Protein AF-A0A323U0K0-F1 (afdb_monomer)

Foldseek 3Di:
DDDDDDDQPPVRDDDQFFQQFPDDDPQKGKGAWDAWEDQPDPDTDTARIWMDNDNVQPDRHHGDQTQEGEHEDDPVCNVCLVPVVVVRLVVHPNHNDYYYHYDDDPDDD

Sequence (109 aa):
MRQWRPLRDGRGEPNPQPPRPEHRHGGCQVFITDVKLKIGDERVYYPDVMVTCDPTDNNELYVLRPCVPIEVLSPATQRTDRTEKLEKYLEIPSLRLYRTGVRSRPTSA

pLDDT: mean 83.0, std 19.03, range [31.5, 97.38]

Mean predicted aligned error: 8.78 Å

Nearest PDB structures (foldseek):
  6okh-assembly1_B  TM=8.843E-01  e=2.807E-02  Leptospira borgpetersenii serovar Hardjo-bovis str. JB197

Secondary structure (DSSP, 8-state):
-----PPPPTT----------SEEETTEEEEESS-EEEETTTEEE--SEEEE--TT---SSEES-EEEEEEEE-TTTHHHIIIIIHHHHHT-TT----EEEEPPPP---

Solvent-accessible surface area (backbone atoms only — not comparable to full-atom values): 6723 Å² total; per-residue (Å²): 135,86,80,88,74,84,73,63,48,102,81,69,48,76,67,81,69,52,69,68,56,79,42,76,58,98,72,26,36,31,35,68,46,96,40,38,37,42,54,80,94,84,44,74,45,68,44,49,30,36,29,31,59,51,86,83,63,72,55,56,71,42,45,69,49,47,27,34,46,30,41,72,46,41,95,89,45,38,64,50,54,72,42,61,50,44,60,57,50,72,69,41,89,53,51,75,48,80,49,77,44,68,78,79,73,83,75,84,126

Radius of gyration: 16.48 Å; Cα contacts (8 Å, |Δi|>4): 171; chains: 1; bounding box: 52×38×39 Å

Structure (mmCIF, N/CA/C/O backbone):
data_AF-A0A323U0K0-F1
#
_entry.id   AF-A0A323U0K0-F1
#
loop_
_atom_site.group_PDB
_atom_site.id
_atom_site.type_symbol
_atom_site.label_atom_id
_atom_site.label_alt_id
_atom_site.label_comp_id
_atom_site.label_asym_id
_atom_site.label_entity_id
_atom_site.label_seq_id
_atom_site.pdbx_PDB_ins_code
_atom_site.Cartn_x
_atom_site.Cartn_y
_atom_site.Cartn_z
_atom_site.occupancy
_atom_site.B_iso_or_equiv
_atom_site.auth_seq_id
_atom_site.auth_comp_id
_atom_site.auth_asym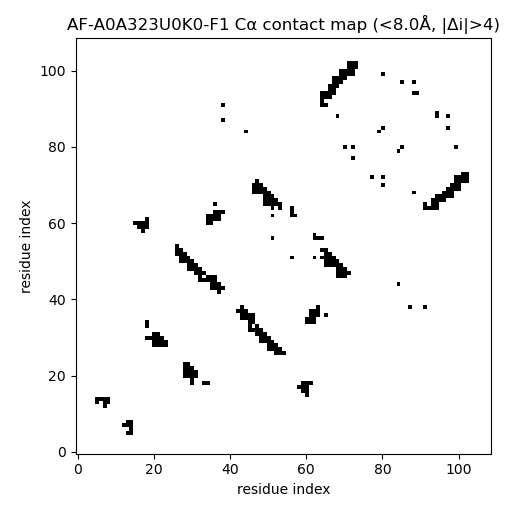_id
_atom_site.auth_atom_id
_atom_site.pdbx_PDB_model_num
ATOM 1 N N . MET A 1 1 ? 40.208 -4.843 7.983 1.00 34.59 1 MET A N 1
ATOM 2 C CA . MET A 1 1 ? 39.133 -4.689 6.975 1.00 34.59 1 MET A CA 1
ATOM 3 C C . MET A 1 1 ? 38.012 -3.908 7.638 1.00 34.59 1 MET A C 1
ATOM 5 O O . MET A 1 1 ? 37.578 -4.302 8.711 1.00 34.59 1 MET A O 1
ATOM 9 N N . ARG A 1 2 ? 37.714 -2.703 7.139 1.00 32.06 2 ARG A N 1
ATOM 10 C CA . ARG A 1 2 ? 36.980 -1.680 7.898 1.00 32.06 2 ARG A CA 1
ATOM 11 C C . ARG A 1 2 ? 35.492 -2.020 7.999 1.00 32.06 2 ARG A C 1
ATOM 13 O O . ARG A 1 2 ? 34.809 -2.192 7.000 1.00 32.06 2 ARG A O 1
ATOM 20 N N . GLN A 1 3 ? 35.051 -2.076 9.248 1.00 31.50 3 GLN A N 1
ATOM 21 C CA . GLN A 1 3 ? 33.683 -2.109 9.734 1.00 31.50 3 GLN A CA 1
ATOM 22 C C . GLN A 1 3 ? 32.874 -0.949 9.130 1.00 31.50 3 GLN A C 1
ATOM 24 O O . GLN A 1 3 ? 33.200 0.219 9.342 1.00 31.50 3 GLN A O 1
ATOM 29 N N . TRP A 1 4 ? 31.836 -1.275 8.361 1.00 33.28 4 TRP A N 1
ATOM 30 C CA . TRP A 1 4 ? 30.861 -0.312 7.854 1.00 33.28 4 TRP A CA 1
ATOM 31 C C . TRP A 1 4 ? 30.096 0.292 9.043 1.00 33.28 4 TRP A C 1
ATOM 33 O O . TRP A 1 4 ? 29.411 -0.422 9.773 1.00 33.28 4 TRP A O 1
ATOM 43 N N . ARG A 1 5 ? 30.254 1.599 9.283 1.00 31.62 5 ARG A N 1
ATOM 44 C CA . ARG A 1 5 ? 29.423 2.377 10.216 1.00 31.62 5 ARG A CA 1
ATOM 45 C C . ARG A 1 5 ? 28.588 3.343 9.371 1.00 31.62 5 ARG A C 1
ATOM 47 O O . ARG A 1 5 ? 29.193 4.193 8.718 1.00 31.62 5 ARG A O 1
ATOM 54 N N . PRO A 1 6 ? 27.251 3.234 9.344 1.00 41.28 6 PRO A N 1
ATOM 55 C CA . PRO A 1 6 ? 26.433 4.153 8.568 1.00 41.28 6 PRO A CA 1
ATOM 56 C C . PRO A 1 6 ? 26.418 5.540 9.219 1.00 41.28 6 PRO A C 1
ATOM 58 O O . PRO A 1 6 ? 26.300 5.674 10.441 1.00 41.28 6 PRO A O 1
ATOM 61 N N . LEU A 1 7 ? 26.555 6.568 8.381 1.00 42.19 7 LEU A N 1
ATOM 62 C CA . LEU A 1 7 ? 26.320 7.962 8.739 1.00 42.19 7 LEU A CA 1
ATOM 63 C C . LEU A 1 7 ? 24.826 8.123 9.058 1.00 42.19 7 LEU A C 1
ATOM 65 O O . LEU A 1 7 ? 23.977 7.705 8.273 1.00 42.19 7 LEU A O 1
ATOM 69 N N . ARG A 1 8 ? 24.518 8.676 10.235 1.00 41.50 8 ARG A N 1
ATOM 70 C CA . ARG A 1 8 ? 23.155 9.057 10.627 1.00 41.50 8 ARG A CA 1
ATOM 71 C C . ARG A 1 8 ? 22.715 10.224 9.747 1.00 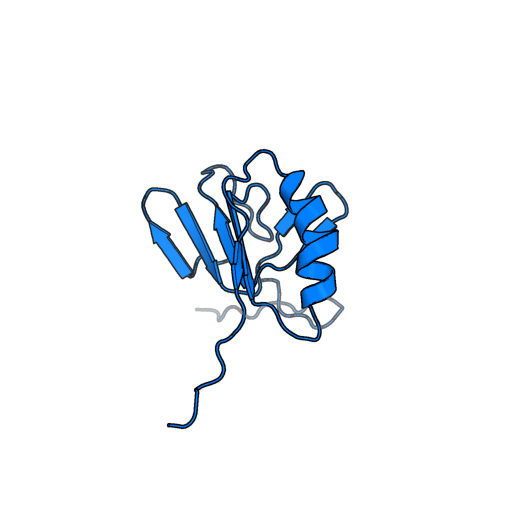41.50 8 ARG A C 1
ATOM 73 O O . ARG A 1 8 ? 23.524 11.122 9.507 1.00 41.50 8 ARG A O 1
ATOM 80 N N . ASP A 1 9 ? 21.470 10.226 9.282 1.00 47.66 9 ASP A N 1
ATOM 81 C CA . ASP A 1 9 ? 20.918 11.431 8.667 1.00 47.66 9 ASP A CA 1
ATOM 82 C C . ASP A 1 9 ? 20.824 12.564 9.713 1.00 47.66 9 ASP A C 1
ATOM 84 O O . ASP A 1 9 ? 20.965 12.343 10.921 1.00 47.66 9 ASP A O 1
ATOM 88 N N . GLY A 1 10 ? 20.593 13.801 9.265 1.00 46.09 10 GLY A N 1
ATOM 89 C CA . GLY A 1 10 ? 20.459 14.973 10.143 1.00 46.09 10 GLY A CA 1
ATOM 90 C C . GLY A 1 10 ? 19.278 14.922 11.128 1.00 46.09 10 GLY A C 1
ATOM 91 O O . GLY A 1 10 ? 19.068 15.889 11.855 1.00 46.09 10 GLY A O 1
ATOM 92 N N . ARG A 1 11 ? 18.509 13.823 11.160 1.00 56.56 11 ARG A N 1
ATOM 93 C CA . ARG A 1 11 ? 17.418 13.548 12.108 1.00 56.56 11 ARG A CA 1
ATOM 94 C C . ARG A 1 11 ? 17.715 12.368 13.037 1.00 56.56 11 ARG A C 1
ATOM 96 O O . ARG A 1 11 ? 16.908 12.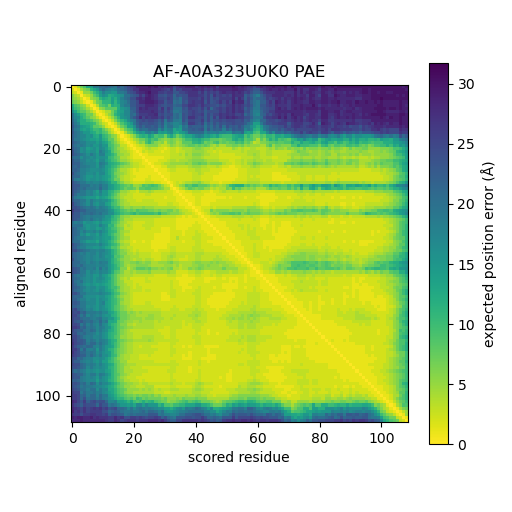069 13.911 1.00 56.56 11 ARG A O 1
ATOM 103 N N . GLY A 1 12 ? 18.882 11.734 12.906 1.00 40.38 12 GLY A N 1
ATOM 104 C CA . GLY A 1 12 ? 19.260 10.586 13.723 1.00 40.38 12 GLY A CA 1
ATOM 105 C C . GLY A 1 12 ? 18.541 9.291 13.344 1.00 40.38 12 GLY A C 1
ATOM 106 O O . GLY A 1 12 ? 18.626 8.331 14.111 1.00 40.38 12 GLY A O 1
ATOM 107 N N . GLU A 1 13 ? 17.877 9.237 12.188 1.00 45.75 13 GLU A N 1
ATOM 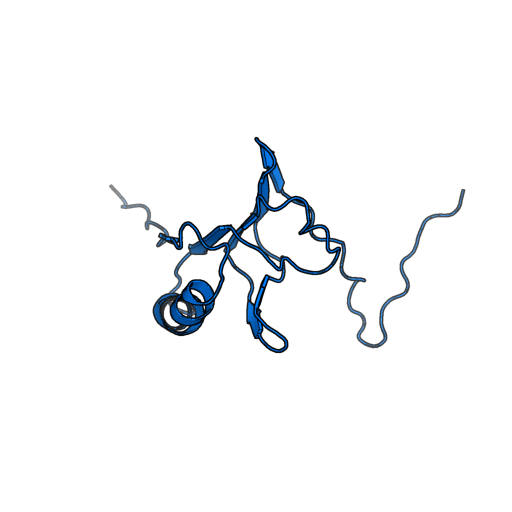108 C CA . GLU A 1 13 ? 17.213 8.024 11.723 1.00 45.75 13 GLU A CA 1
ATOM 109 C C . GLU A 1 13 ? 18.253 7.056 11.135 1.00 45.75 13 GLU A C 1
ATOM 111 O O . GLU A 1 13 ? 19.190 7.476 10.438 1.00 45.75 13 GLU A O 1
ATOM 116 N N . PRO A 1 14 ? 18.158 5.745 11.430 1.00 46.56 14 PRO A N 1
ATOM 117 C CA . PRO A 1 14 ? 18.964 4.763 10.728 1.00 46.56 14 PRO A CA 1
ATOM 118 C C . PRO A 1 14 ? 18.640 4.860 9.234 1.00 46.56 14 PRO A C 1
ATOM 120 O O . PRO A 1 14 ? 17.474 4.824 8.852 1.00 46.56 14 PRO A O 1
ATOM 123 N N . ASN A 1 15 ? 19.683 4.996 8.406 1.00 46.62 15 ASN A N 1
ATOM 124 C CA . ASN A 1 15 ? 19.592 4.953 6.945 1.00 46.62 15 ASN A CA 1
ATOM 125 C C . ASN A 1 15 ? 18.563 3.886 6.521 1.00 46.62 15 ASN A C 1
ATOM 127 O O . ASN A 1 15 ? 18.727 2.743 6.969 1.00 46.62 15 ASN A O 1
ATOM 131 N N . PRO A 1 16 ? 17.515 4.220 5.736 1.00 57.56 16 PRO A N 1
ATOM 132 C CA . PRO A 1 16 ? 16.465 3.264 5.419 1.00 57.56 16 PRO A CA 1
ATOM 133 C C . PRO A 1 16 ? 17.111 2.065 4.736 1.00 57.56 16 PRO A C 1
ATOM 135 O O . PRO A 1 16 ? 17.708 2.181 3.667 1.00 57.56 16 PRO A O 1
ATOM 138 N N . GLN A 1 17 ? 17.076 0.918 5.410 1.00 57.66 17 GLN A N 1
ATOM 139 C CA . GLN A 1 17 ? 17.506 -0.319 4.786 1.00 57.66 17 GLN A CA 1
ATOM 140 C C . GLN A 1 17 ? 16.556 -0.609 3.626 1.00 57.66 17 GLN A C 1
ATOM 142 O O . GLN A 1 17 ? 15.358 -0.340 3.756 1.00 57.66 17 GLN A O 1
ATOM 147 N N . PRO A 1 18 ? 17.058 -1.168 2.515 1.00 64.69 18 PRO A N 1
ATOM 148 C CA . PRO A 1 18 ? 16.187 -1.510 1.416 1.00 64.69 18 PRO A CA 1
ATOM 149 C C . PRO A 1 18 ? 15.117 -2.510 1.852 1.00 64.69 18 PRO A C 1
ATOM 151 O O . PRO A 1 18 ? 15.417 -3.374 2.687 1.00 64.69 18 PRO A O 1
ATOM 154 N N . PRO A 1 19 ? 13.886 -2.420 1.310 1.00 69.19 19 PRO A N 1
ATOM 155 C CA . PRO A 1 19 ? 12.821 -3.342 1.640 1.00 69.19 19 PRO A CA 1
ATOM 156 C C . PRO A 1 19 ? 13.287 -4.744 1.262 1.00 69.19 19 PRO A C 1
ATOM 158 O O . PRO A 1 19 ? 13.520 -5.069 0.094 1.00 69.19 19 PRO A O 1
ATOM 161 N N . ARG A 1 20 ? 13.475 -5.586 2.277 1.00 78.62 20 ARG A N 1
ATOM 162 C CA . ARG A 1 20 ? 13.835 -6.986 2.084 1.00 78.62 20 ARG A CA 1
ATOM 163 C C . ARG A 1 20 ? 12.556 -7.803 2.109 1.00 78.62 20 ARG A C 1
ATOM 165 O O . ARG A 1 20 ? 11.837 -7.738 3.101 1.00 78.62 20 ARG A O 1
ATOM 172 N N . PRO A 1 21 ? 12.249 -8.555 1.043 1.00 86.25 21 PRO A N 1
ATOM 173 C CA . PRO A 1 21 ? 11.115 -9.450 1.099 1.00 86.25 21 PRO A CA 1
ATOM 174 C C . PRO A 1 21 ? 11.428 -10.596 2.053 1.00 86.25 21 PRO A C 1
ATOM 176 O O . PRO A 1 21 ? 12.503 -11.193 1.979 1.00 86.25 21 PRO A O 1
ATOM 179 N N . GLU A 1 22 ? 10.457 -10.912 2.897 1.00 88.12 22 GLU A N 1
ATOM 180 C CA . GLU A 1 22 ? 10.497 -12.053 3.805 1.00 88.12 22 GLU A CA 1
ATOM 181 C C . GLU A 1 22 ? 10.460 -13.368 3.018 1.00 88.12 22 GLU A C 1
ATOM 183 O O . GLU A 1 22 ? 11.116 -14.348 3.363 1.00 88.12 22 GLU A O 1
ATOM 188 N N . HIS A 1 23 ? 9.714 -13.387 1.908 1.00 92.00 23 HIS A N 1
ATOM 189 C CA . HIS A 1 23 ? 9.587 -14.568 1.065 1.00 92.00 23 HIS A CA 1
ATOM 190 C C . HI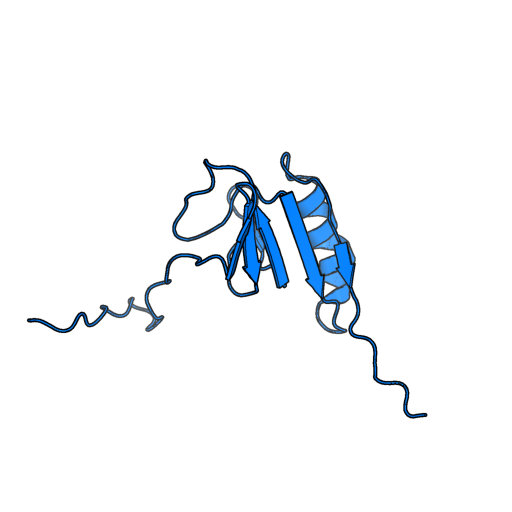S A 1 23 ? 9.599 -14.225 -0.424 1.00 92.00 23 HIS A C 1
ATOM 192 O O . HIS A 1 23 ? 9.132 -13.166 -0.849 1.00 92.00 23 HIS A O 1
ATOM 198 N N . ARG A 1 24 ? 10.123 -15.150 -1.234 1.00 92.19 24 ARG A N 1
ATOM 199 C CA . ARG A 1 24 ? 10.122 -15.070 -2.697 1.00 92.19 24 ARG A CA 1
ATOM 200 C C . ARG A 1 24 ? 9.602 -16.378 -3.272 1.00 92.19 24 ARG A C 1
ATOM 202 O O . ARG A 1 24 ? 10.146 -17.433 -2.964 1.00 92.19 24 ARG A O 1
ATOM 209 N N . HIS A 1 25 ? 8.589 -16.309 -4.129 1.00 93.19 25 HIS A N 1
ATOM 210 C CA . HIS A 1 25 ? 8.030 -17.491 -4.782 1.00 93.19 25 HIS A CA 1
ATOM 211 C C . HIS A 1 25 ? 7.385 -17.129 -6.120 1.00 93.19 25 HIS A C 1
ATOM 213 O O . HIS A 1 25 ? 6.632 -16.162 -6.201 1.00 93.19 25 HIS A O 1
ATOM 219 N N . GLY A 1 26 ? 7.671 -17.903 -7.173 1.00 91.81 26 GLY A N 1
ATOM 220 C CA . GLY A 1 26 ? 7.024 -17.748 -8.484 1.00 91.81 26 GLY A CA 1
ATOM 221 C C . GLY A 1 26 ? 7.167 -16.356 -9.116 1.00 91.81 26 GLY A C 1
ATOM 222 O O . GLY A 1 26 ? 6.234 -15.887 -9.756 1.00 91.81 26 GLY A O 1
ATOM 223 N N . GLY A 1 27 ? 8.293 -15.668 -8.896 1.00 91.75 27 GLY A N 1
ATOM 224 C CA . GLY A 1 27 ? 8.501 -14.287 -9.360 1.00 91.75 27 GLY A CA 1
ATOM 225 C C . GLY A 1 27 ? 7.852 -13.209 -8.483 1.00 91.75 27 GLY A C 1
ATOM 226 O O . GLY A 1 27 ? 7.989 -12.028 -8.779 1.00 91.75 27 GLY A O 1
ATOM 227 N N . CYS A 1 28 ? 7.190 -13.592 -7.391 1.00 94.38 28 CYS A N 1
ATOM 228 C CA . CYS A 1 28 ? 6.608 -12.672 -6.423 1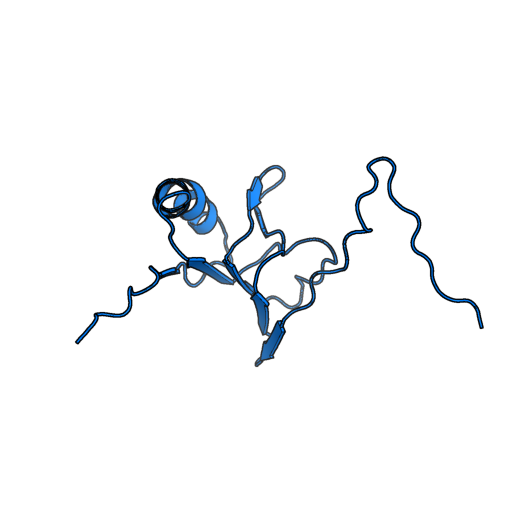.00 94.38 28 CYS A CA 1
ATOM 229 C C . CYS A 1 28 ? 7.500 -12.489 -5.193 1.00 94.38 28 CYS A C 1
ATOM 231 O O . CYS A 1 28 ? 8.213 -13.402 -4.769 1.00 94.38 28 CYS A O 1
ATOM 233 N N . GLN A 1 29 ? 7.409 -11.304 -4.601 1.00 93.69 29 GLN A N 1
ATOM 234 C CA . GLN A 1 29 ? 8.055 -10.874 -3.370 1.00 93.69 29 GLN A CA 1
ATOM 235 C C . GLN A 1 29 ? 6.985 -10.571 -2.327 1.00 93.69 29 GLN A C 1
ATOM 237 O O . GLN A 1 29 ? 6.050 -9.821 -2.605 1.00 93.69 29 GLN A O 1
ATOM 242 N N . VAL A 1 30 ? 7.139 -11.148 -1.138 1.00 94.12 30 VAL A N 1
ATOM 243 C CA . VAL A 1 30 ? 6.269 -10.913 0.016 1.00 94.12 30 VAL A CA 1
ATOM 244 C C . VAL A 1 30 ? 7.014 -10.054 1.021 1.00 94.12 30 VAL A C 1
ATOM 246 O O . VAL A 1 30 ? 8.115 -10.405 1.441 1.00 94.12 30 VAL A O 1
ATOM 249 N N . PHE A 1 31 ? 6.396 -8.956 1.426 1.00 92.31 31 PHE A N 1
ATOM 250 C CA . PHE A 1 31 ? 6.868 -8.065 2.474 1.00 92.31 31 PHE A CA 1
ATOM 251 C C . PHE A 1 31 ? 5.912 -8.142 3.663 1.00 92.31 31 PHE A C 1
ATOM 253 O O . PHE A 1 31 ? 4.693 -8.140 3.472 1.00 92.31 31 PHE A O 1
ATOM 260 N N . ILE A 1 32 ? 6.465 -8.220 4.872 1.00 89.19 32 ILE A N 1
ATOM 261 C CA . ILE A 1 32 ? 5.714 -8.223 6.130 1.00 89.19 32 ILE A CA 1
ATOM 262 C C . ILE A 1 32 ? 6.174 -7.010 6.928 1.00 89.19 32 ILE A C 1
ATOM 264 O O . ILE A 1 32 ? 7.338 -6.953 7.318 1.00 89.19 32 ILE A O 1
ATOM 268 N N . THR A 1 33 ? 5.257 -6.075 7.184 1.00 77.12 33 THR A N 1
ATOM 269 C CA . THR A 1 33 ? 5.484 -4.809 7.907 1.00 77.12 33 THR A CA 1
ATOM 270 C C . THR A 1 33 ? 6.602 -3.916 7.326 1.00 77.12 33 THR A C 1
ATOM 272 O O . THR A 1 33 ? 7.373 -4.321 6.461 1.00 77.12 33 THR A O 1
ATOM 275 N N . ASP A 1 34 ? 6.648 -2.648 7.743 1.00 76.50 34 ASP A N 1
ATOM 276 C CA . ASP A 1 34 ? 7.751 -1.691 7.512 1.00 76.50 34 ASP A CA 1
ATOM 277 C C . ASP A 1 34 ? 8.197 -1.416 6.058 1.00 76.50 34 ASP A C 1
ATOM 279 O O . ASP A 1 34 ? 9.257 -0.826 5.829 1.00 76.50 34 ASP A O 1
ATOM 283 N N . VAL A 1 35 ? 7.373 -1.741 5.055 1.00 87.31 35 VAL A N 1
ATOM 284 C CA . VAL A 1 35 ? 7.624 -1.374 3.651 1.00 87.31 35 VAL A CA 1
ATOM 285 C C . VAL A 1 35 ? 6.632 -0.323 3.172 1.00 87.31 35 VAL A C 1
ATOM 287 O O . VAL A 1 35 ? 5.417 -0.486 3.268 1.00 87.31 35 VAL A O 1
ATOM 290 N N . LYS A 1 36 ? 7.171 0.762 2.608 1.00 91.81 36 LYS A N 1
ATOM 291 C CA . LYS A 1 36 ? 6.391 1.852 2.019 1.00 91.81 36 LYS A CA 1
ATOM 292 C C . LYS A 1 36 ? 5.734 1.388 0.725 1.00 91.81 36 LYS A C 1
ATOM 294 O O . LYS A 1 36 ? 6.427 1.023 -0.218 1.00 91.81 36 LYS A O 1
ATOM 299 N N . LEU A 1 37 ? 4.416 1.486 0.648 1.00 93.38 37 LEU A N 1
ATOM 300 C CA . LEU A 1 37 ? 3.665 1.470 -0.600 1.00 93.38 37 LEU A CA 1
ATOM 301 C C . LEU A 1 37 ? 3.440 2.912 -1.047 1.00 93.38 37 LEU A C 1
ATOM 303 O O . LEU A 1 37 ? 2.770 3.667 -0.342 1.00 93.38 37 LEU A O 1
ATOM 307 N N . LYS A 1 38 ? 3.972 3.295 -2.209 1.00 94.38 38 LYS A N 1
ATOM 308 C CA . LYS A 1 38 ? 3.748 4.621 -2.792 1.00 94.38 38 LYS A CA 1
ATOM 309 C C . LYS A 1 38 ? 2.682 4.549 -3.890 1.00 94.38 38 LYS A C 1
ATOM 311 O O . LYS A 1 38 ? 2.804 3.755 -4.816 1.00 94.38 38 LYS A O 1
ATOM 316 N N . ILE A 1 39 ? 1.653 5.393 -3.789 1.00 93.12 39 ILE A N 1
ATOM 317 C CA . ILE A 1 39 ? 0.548 5.488 -4.757 1.00 93.12 39 ILE A CA 1
ATOM 318 C C . ILE A 1 39 ? 0.473 6.925 -5.276 1.00 93.12 39 ILE A C 1
ATOM 320 O O . ILE A 1 39 ? 0.165 7.857 -4.530 1.00 93.12 39 ILE A O 1
ATOM 324 N N . GLY A 1 40 ? 0.761 7.114 -6.564 1.00 89.25 40 GLY A N 1
ATOM 325 C CA . GLY A 1 40 ? 0.967 8.452 -7.122 1.00 89.25 40 GLY A CA 1
ATOM 326 C C . GLY A 1 40 ? 2.145 9.170 -6.452 1.00 89.25 40 GLY A C 1
ATOM 327 O O . GLY A 1 40 ? 3.048 8.526 -5.917 1.00 89.25 40 GLY A O 1
ATOM 328 N N . ASP A 1 41 ? 2.144 10.503 -6.466 1.00 86.56 41 ASP A N 1
ATOM 329 C CA . ASP A 1 41 ? 3.303 11.279 -6.006 1.00 86.56 41 ASP A CA 1
ATOM 330 C C . ASP A 1 41 ? 3.336 11.531 -4.494 1.00 86.56 41 ASP A C 1
ATOM 332 O O . ASP A 1 41 ? 4.422 11.567 -3.912 1.00 86.56 41 ASP A O 1
ATOM 336 N N . GLU A 1 42 ? 2.171 11.645 -3.852 1.00 86.25 42 GLU A N 1
ATOM 337 C CA . GLU A 1 42 ? 2.057 12.151 -2.475 1.00 86.25 42 GLU A CA 1
ATOM 338 C C . GLU A 1 42 ? 1.646 11.100 -1.436 1.00 86.25 42 GLU A C 1
ATOM 340 O O . GLU A 1 42 ? 1.835 11.320 -0.239 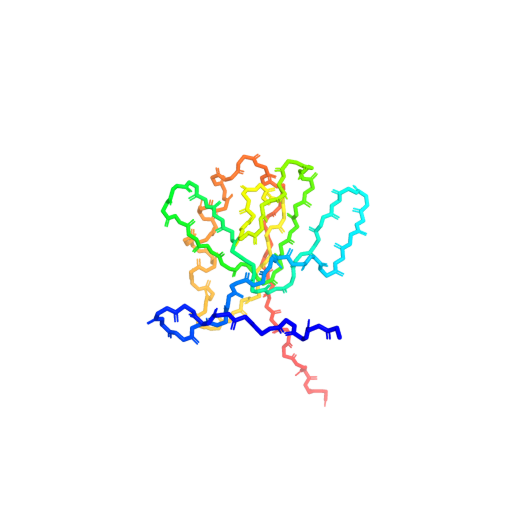1.00 86.25 42 GLU A O 1
ATOM 345 N N . ARG A 1 43 ? 1.070 9.962 -1.847 1.00 92.88 43 ARG A N 1
ATOM 346 C CA . ARG A 1 43 ? 0.471 9.010 -0.897 1.00 92.88 43 ARG A CA 1
ATOM 347 C C . ARG A 1 43 ? 1.423 7.871 -0.592 1.00 92.88 43 ARG A C 1
ATOM 349 O O . ARG A 1 43 ? 1.897 7.183 -1.495 1.00 92.88 43 ARG A O 1
ATOM 356 N N . VAL A 1 44 ? 1.658 7.661 0.699 1.00 93.56 44 VAL A N 1
ATOM 357 C CA . VAL A 1 44 ? 2.477 6.569 1.219 1.00 93.56 44 VAL A CA 1
ATOM 358 C C . VAL A 1 44 ? 1.689 5.831 2.291 1.00 93.56 44 VAL A C 1
ATOM 360 O O . VAL A 1 44 ? 1.228 6.440 3.254 1.00 93.56 44 VAL A O 1
ATOM 363 N N . TYR A 1 45 ? 1.565 4.518 2.130 1.00 93.94 45 TYR A N 1
ATOM 364 C CA . TYR A 1 45 ? 0.913 3.622 3.081 1.00 93.94 45 TYR A CA 1
ATOM 365 C C . TYR A 1 45 ? 1.874 2.524 3.541 1.00 93.94 45 TYR A C 1
ATOM 367 O O . TYR A 1 45 ? 2.869 2.243 2.876 1.00 93.94 45 TYR A O 1
ATOM 375 N N . TYR A 1 46 ? 1.545 1.885 4.662 1.00 93.12 46 TYR A N 1
ATOM 376 C CA . TYR A 1 46 ? 2.274 0.744 5.215 1.00 93.12 46 TYR A CA 1
ATOM 377 C C . TYR A 1 46 ? 1.279 -0.401 5.442 1.00 93.12 46 TYR A C 1
ATOM 379 O O . TYR A 1 46 ? 0.648 -0.438 6.500 1.00 93.12 46 TYR A O 1
ATOM 387 N N . PRO A 1 47 ? 1.057 -1.267 4.436 1.00 94.12 47 PRO A N 1
ATOM 388 C CA . PRO A 1 47 ? 0.250 -2.470 4.614 1.00 94.12 47 PRO A CA 1
ATOM 389 C C . PRO A 1 47 ? 0.933 -3.448 5.577 1.00 94.12 47 PRO A C 1
ATOM 391 O O . PRO A 1 47 ? 2.162 -3.557 5.574 1.00 94.12 47 PRO A O 1
ATOM 394 N N . ASP A 1 48 ? 0.153 -4.213 6.343 1.00 93.75 48 ASP A N 1
ATOM 395 C CA . ASP A 1 48 ? 0.705 -5.254 7.225 1.00 93.75 48 ASP A CA 1
ATOM 396 C C . ASP A 1 48 ? 1.405 -6.369 6.436 1.00 93.75 48 ASP A C 1
ATOM 398 O O . ASP A 1 48 ? 2.482 -6.834 6.816 1.00 93.75 48 ASP A O 1
ATOM 402 N N . VAL A 1 49 ? 0.811 -6.785 5.313 1.00 94.06 49 VAL A N 1
ATOM 403 C CA . VAL A 1 49 ? 1.444 -7.688 4.343 1.00 94.06 49 VAL A CA 1
ATOM 404 C C . VAL A 1 49 ? 1.232 -7.144 2.941 1.00 94.06 49 VAL A C 1
ATOM 406 O O . VAL A 1 49 ? 0.142 -6.699 2.581 1.00 94.06 49 VAL A O 1
ATOM 409 N N . MET A 1 50 ? 2.275 -7.211 2.123 1.00 94.19 50 MET A N 1
ATOM 410 C CA . MET A 1 50 ? 2.233 -6.750 0.745 1.00 94.19 50 MET A CA 1
ATOM 411 C C . MET A 1 50 ? 2.931 -7.739 -0.177 1.00 94.19 50 MET A C 1
ATOM 413 O O . MET A 1 50 ? 4.052 -8.171 0.086 1.00 94.19 50 MET A O 1
ATOM 417 N N . VAL A 1 51 ? 2.282 -8.061 -1.291 1.00 95.38 51 VAL A N 1
ATOM 418 C CA . VAL A 1 51 ? 2.872 -8.855 -2.370 1.00 95.38 51 VAL A CA 1
ATOM 419 C C . VAL A 1 51 ? 3.038 -7.988 -3.609 1.00 95.38 51 VAL A C 1
ATOM 421 O O . VAL A 1 51 ? 2.097 -7.304 -4.014 1.00 95.38 51 VAL A O 1
ATOM 424 N N . THR A 1 52 ? 4.210 -8.057 -4.235 1.00 95.38 52 THR A N 1
ATOM 425 C CA . THR A 1 52 ? 4.448 -7.578 -5.605 1.00 95.38 52 THR A CA 1
ATOM 426 C C . THR A 1 52 ? 4.973 -8.734 -6.447 1.00 95.38 52 THR A C 1
ATOM 428 O O . THR A 1 52 ? 5.752 -9.553 -5.969 1.00 95.38 52 THR A O 1
ATOM 431 N N . CYS A 1 53 ? 4.511 -8.835 -7.688 1.00 95.25 53 CYS A N 1
ATOM 432 C CA . CYS A 1 53 ? 4.990 -9.823 -8.662 1.00 95.25 53 CYS A CA 1
ATOM 433 C C . CYS A 1 53 ? 5.533 -9.151 -9.925 1.00 95.25 53 CYS A C 1
ATOM 435 O O . CYS A 1 53 ? 5.752 -9.822 -10.932 1.00 95.25 53 CYS A O 1
ATOM 437 N N . ASP A 1 54 ? 5.665 -7.823 -9.905 1.00 94.25 54 ASP A N 1
ATOM 438 C CA . ASP A 1 54 ? 6.184 -7.072 -11.035 1.00 94.25 54 ASP A CA 1
ATOM 439 C C . ASP A 1 54 ? 7.720 -7.033 -10.938 1.00 94.25 54 ASP A C 1
ATOM 441 O O . ASP A 1 54 ? 8.253 -6.474 -9.980 1.00 94.25 54 ASP A O 1
ATOM 445 N N . PRO A 1 55 ? 8.459 -7.608 -11.905 1.00 90.25 55 PRO A N 1
ATOM 446 C CA . PRO A 1 55 ? 9.922 -7.643 -11.862 1.00 90.25 55 PRO A CA 1
ATOM 447 C C . PRO A 1 55 ? 10.566 -6.253 -11.989 1.00 90.25 55 PRO A C 1
ATOM 449 O O . PRO A 1 55 ? 11.762 -6.109 -11.742 1.00 90.25 55 PRO A O 1
ATOM 452 N N . THR A 1 56 ? 9.799 -5.235 -12.390 1.00 90.81 56 THR A N 1
ATOM 453 C CA . THR A 1 56 ? 10.262 -3.843 -12.469 1.00 90.81 56 THR A CA 1
ATOM 454 C C . THR A 1 56 ? 10.115 -3.091 -11.146 1.00 90.81 56 THR A C 1
ATOM 456 O O . THR A 1 56 ? 10.613 -1.975 -11.025 1.00 90.81 56 THR A O 1
ATOM 459 N N . ASP A 1 57 ? 9.479 -3.695 -10.138 1.00 87.31 57 ASP A N 1
ATOM 460 C CA . ASP A 1 57 ? 9.341 -3.133 -8.794 1.00 87.31 57 ASP A CA 1
ATOM 461 C C . ASP A 1 57 ? 10.581 -3.466 -7.945 1.00 87.31 57 ASP A C 1
ATOM 463 O O . ASP A 1 57 ? 10.561 -4.279 -7.021 1.00 87.31 57 ASP A O 1
ATOM 467 N N . ASN A 1 58 ? 11.712 -2.880 -8.340 1.00 81.56 58 ASN A N 1
ATOM 468 C CA . ASN A 1 58 ? 13.044 -3.146 -7.789 1.00 81.56 58 ASN A CA 1
ATOM 469 C C . ASN A 1 58 ? 13.593 -1.985 -6.942 1.00 81.56 58 ASN A C 1
ATOM 471 O O . ASN A 1 58 ? 14.799 -1.902 -6.707 1.00 81.56 58 ASN A O 1
ATOM 475 N N . ASN A 1 59 ? 12.722 -1.072 -6.513 1.00 83.25 59 ASN A N 1
ATOM 476 C CA . ASN A 1 59 ? 13.122 0.119 -5.782 1.00 83.25 59 ASN A CA 1
ATOM 477 C C . ASN A 1 59 ? 13.560 -0.216 -4.344 1.00 83.25 59 ASN A C 1
ATOM 479 O O . ASN A 1 59 ? 12.937 -1.002 -3.633 1.00 83.25 59 ASN A O 1
ATOM 483 N N . GLU A 1 60 ? 14.644 0.425 -3.910 1.00 74.62 60 GLU A N 1
ATOM 484 C CA . GLU A 1 60 ? 15.262 0.209 -2.601 1.00 74.62 60 GLU A CA 1
ATOM 485 C C . GLU A 1 60 ? 14.558 0.932 -1.444 1.00 74.62 60 GLU A C 1
ATOM 487 O O . GLU A 1 60 ? 15.037 0.872 -0.325 1.00 74.62 60 GLU A O 1
ATOM 492 N N . LEU A 1 61 ? 13.457 1.649 -1.649 1.00 82.44 61 LEU A N 1
ATOM 493 C CA . LEU A 1 61 ? 12.828 2.458 -0.595 1.00 82.44 61 LEU A CA 1
ATOM 494 C C . LEU A 1 61 ? 11.320 2.244 -0.475 1.00 82.44 61 LEU A C 1
ATOM 496 O O . LEU A 1 61 ? 10.752 2.526 0.582 1.00 82.44 61 LEU A O 1
ATOM 500 N N . TYR A 1 62 ? 10.663 1.801 -1.543 1.00 89.25 62 TYR A N 1
ATOM 501 C CA . TYR A 1 62 ? 9.215 1.637 -1.596 1.00 89.25 62 TYR A CA 1
ATOM 502 C C . TYR A 1 62 ? 8.800 0.664 -2.701 1.00 89.25 62 TYR A C 1
ATOM 504 O O . TYR A 1 62 ? 9.551 0.412 -3.632 1.00 89.25 62 TYR A O 1
ATOM 512 N N . VAL A 1 63 ? 7.574 0.163 -2.607 1.00 92.25 63 VAL A N 1
ATOM 513 C CA . VAL A 1 63 ? 6.891 -0.640 -3.626 1.00 92.25 63 VAL A CA 1
ATOM 514 C C . VAL A 1 63 ? 5.926 0.263 -4.388 1.00 92.25 63 VAL A C 1
ATOM 516 O O . VAL A 1 63 ? 5.219 1.074 -3.778 1.00 92.25 63 VAL A O 1
ATOM 519 N N . LEU A 1 64 ? 5.907 0.137 -5.715 1.00 94.19 64 LEU A N 1
ATOM 520 C CA . LEU A 1 64 ? 5.048 0.931 -6.607 1.00 94.19 64 LEU A CA 1
ATOM 521 C C . LEU A 1 64 ? 3.898 0.129 -7.211 1.00 94.19 64 LEU A C 1
ATOM 523 O O . LEU A 1 64 ? 2.879 0.705 -7.592 1.00 94.19 64 LEU A O 1
ATOM 527 N N . ARG A 1 65 ? 4.067 -1.186 -7.358 1.00 95.56 65 ARG A N 1
ATOM 528 C CA . ARG A 1 65 ? 3.142 -2.048 -8.101 1.00 95.56 65 ARG A CA 1
ATOM 529 C C . ARG A 1 65 ? 2.742 -3.269 -7.277 1.00 95.56 65 ARG A C 1
ATOM 531 O O . ARG A 1 65 ? 2.977 -4.407 -7.693 1.00 95.56 65 ARG A O 1
ATOM 538 N N . PRO A 1 66 ? 2.112 -3.074 -6.104 1.00 95.69 66 PRO A N 1
ATOM 539 C CA . PRO A 1 66 ? 1.610 -4.201 -5.341 1.00 95.69 66 PRO A CA 1
ATOM 540 C C . PRO A 1 66 ? 0.480 -4.886 -6.111 1.00 95.69 66 PRO A C 1
ATOM 542 O O . PRO A 1 66 ? -0.320 -4.248 -6.801 1.00 95.69 66 PRO A O 1
ATOM 545 N N . CYS A 1 67 ? 0.382 -6.198 -5.952 1.00 96.69 67 CYS A N 1
ATOM 546 C CA . CYS A 1 67 ? -0.742 -6.974 -6.455 1.00 96.69 67 CYS A CA 1
ATOM 547 C C . CYS A 1 67 ? -1.680 -7.435 -5.337 1.00 96.69 67 CYS A C 1
ATOM 549 O O . CYS A 1 67 ? -2.875 -7.596 -5.591 1.00 96.69 67 CYS A O 1
ATOM 551 N N . VAL A 1 68 ? -1.170 -7.614 -4.110 1.00 96.50 68 VAL A N 1
ATOM 552 C CA . VAL A 1 68 ? -1.975 -8.038 -2.953 1.00 96.50 68 VAL A CA 1
ATOM 553 C C . VAL A 1 68 ? -1.541 -7.312 -1.670 1.00 96.50 68 VAL A C 1
ATOM 555 O O . VAL A 1 68 ? -0.666 -7.809 -0.960 1.00 96.50 68 VAL A O 1
ATOM 558 N N . PRO A 1 69 ? -2.115 -6.138 -1.358 1.00 95.62 69 PRO A N 1
ATOM 559 C CA . PRO A 1 69 ? -2.062 -5.550 -0.024 1.00 95.62 69 PRO A CA 1
ATOM 560 C C . PRO A 1 69 ? -3.068 -6.223 0.927 1.00 95.62 69 PRO A C 1
ATOM 562 O O . PRO A 1 69 ? -4.227 -6.470 0.571 1.00 95.62 69 PRO A O 1
ATOM 565 N N . ILE A 1 70 ? -2.626 -6.502 2.154 1.00 96.25 70 ILE A N 1
ATOM 566 C CA . ILE A 1 70 ? -3.420 -7.108 3.226 1.00 96.25 70 ILE A CA 1
ATOM 567 C C . ILE A 1 70 ? -3.280 -6.269 4.496 1.00 96.25 70 ILE A C 1
ATOM 569 O O . ILE A 1 70 ? -2.173 -5.890 4.871 1.00 96.25 70 ILE A O 1
ATOM 573 N N . GLU A 1 71 ? -4.407 -6.039 5.170 1.00 95.75 71 GLU A N 1
ATOM 574 C CA . GLU A 1 71 ? -4.486 -5.261 6.411 1.00 95.75 71 GLU A CA 1
ATOM 575 C C . GLU A 1 71 ? -5.055 -6.101 7.561 1.00 95.75 71 GLU A C 1
ATOM 577 O O . GLU A 1 71 ? -6.067 -6.803 7.419 1.00 95.75 71 GLU A O 1
ATOM 582 N N . VAL A 1 72 ? -4.434 -5.990 8.728 1.00 94.94 72 VAL A N 1
ATOM 583 C CA . VAL A 1 72 ? -4.883 -6.545 10.000 1.00 94.94 72 VAL A CA 1
ATOM 584 C C . VAL A 1 72 ? -5.616 -5.453 10.766 1.00 94.94 72 VAL A C 1
ATOM 586 O O . VAL A 1 72 ? -5.044 -4.548 11.368 1.00 94.94 72 VAL A O 1
ATOM 589 N N . LEU A 1 73 ? -6.937 -5.572 10.796 1.00 94.25 73 LEU A N 1
ATOM 590 C CA . LEU A 1 73 ? -7.802 -4.591 11.421 1.00 94.25 73 LEU A CA 1
ATOM 591 C C . LEU A 1 73 ? -7.587 -4.541 12.936 1.00 94.25 73 LEU A C 1
ATOM 593 O O . LEU A 1 73 ? -7.634 -5.552 13.648 1.00 94.25 73 LEU A O 1
ATOM 597 N N . SER A 1 74 ? -7.450 -3.316 13.432 1.00 92.88 74 SER A N 1
ATOM 598 C CA . SER A 1 74 ? -7.442 -2.978 14.851 1.00 92.88 74 SER A CA 1
ATOM 599 C C . SER A 1 74 ? -8.488 -1.897 15.144 1.00 92.88 74 SER A C 1
ATOM 601 O O . SER A 1 74 ? -8.872 -1.170 14.229 1.00 92.88 74 SER A O 1
ATOM 603 N N . PRO A 1 75 ? -8.932 -1.706 16.402 1.00 93.81 75 PRO A N 1
ATOM 604 C CA . PRO A 1 75 ? -9.815 -0.588 16.739 1.00 93.81 75 PRO A CA 1
ATOM 605 C C . PRO A 1 75 ? -9.267 0.781 16.305 1.00 93.81 75 PRO A C 1
ATOM 607 O O . PRO A 1 75 ? -10.049 1.657 15.949 1.00 93.81 75 PRO A O 1
ATOM 610 N N . ALA A 1 76 ? -7.939 0.945 16.300 1.00 92.75 76 ALA A N 1
ATOM 611 C CA . ALA A 1 76 ? -7.272 2.189 15.928 1.00 92.75 76 ALA A CA 1
ATOM 612 C C . ALA A 1 76 ? -7.237 2.431 14.409 1.00 92.75 76 ALA A C 1
ATOM 614 O O . ALA A 1 76 ? -7.335 3.575 13.977 1.00 92.75 76 ALA A O 1
ATOM 615 N N . THR A 1 77 ? -7.112 1.376 13.598 1.00 92.75 77 THR A N 1
ATOM 616 C CA . THR A 1 77 ? -6.871 1.495 12.145 1.00 92.75 77 THR A CA 1
ATOM 617 C C . THR A 1 77 ? -8.071 1.099 11.289 1.00 92.75 77 THR A C 1
ATOM 619 O O . THR A 1 77 ? -8.184 1.559 10.155 1.00 92.75 77 THR A O 1
ATOM 622 N N . GLN A 1 78 ? -9.031 0.338 11.836 1.00 95.88 78 GLN A N 1
ATOM 623 C CA . GLN A 1 78 ? -10.098 -0.302 11.055 1.00 95.88 78 GLN A CA 1
ATOM 624 C C . GLN A 1 78 ? -10.931 0.662 10.212 1.00 95.88 78 GLN A C 1
ATOM 626 O O . GLN A 1 78 ? -11.435 0.269 9.163 1.00 95.88 78 GLN A O 1
ATOM 631 N N . ARG A 1 79 ? -11.114 1.905 10.679 1.00 96.94 79 ARG A N 1
ATOM 632 C CA . ARG A 1 79 ? -11.860 2.922 9.937 1.00 96.94 79 ARG A CA 1
ATOM 633 C C . ARG A 1 79 ? -11.090 3.290 8.675 1.00 96.94 79 ARG A C 1
ATOM 635 O O . ARG A 1 79 ? -11.638 3.168 7.592 1.00 96.94 79 ARG A O 1
ATOM 642 N N . THR A 1 80 ? -9.827 3.679 8.828 1.00 96.12 80 THR A N 1
ATOM 643 C CA . THR A 1 80 ? -8.949 4.073 7.722 1.00 96.12 80 THR A CA 1
ATOM 644 C C . THR A 1 80 ? -8.706 2.920 6.752 1.00 96.12 80 THR A C 1
ATOM 646 O O . THR A 1 80 ? -8.771 3.131 5.544 1.00 96.12 80 THR A O 1
ATOM 649 N N . ASP A 1 81 ? -8.505 1.698 7.259 1.00 96.38 81 ASP A N 1
ATOM 650 C CA . ASP A 1 81 ? -8.299 0.511 6.420 1.00 96.38 81 ASP A CA 1
ATOM 651 C C . ASP A 1 81 ? -9.530 0.239 5.538 1.00 96.38 81 ASP A C 1
ATOM 653 O O . ASP A 1 81 ? -9.410 0.012 4.338 1.00 96.38 81 ASP A O 1
ATOM 657 N N . ARG A 1 82 ? -10.741 0.338 6.103 1.00 95.69 82 ARG A N 1
ATOM 658 C CA . ARG A 1 82 ? -11.996 0.064 5.381 1.00 95.69 82 ARG A CA 1
ATOM 659 C C . ARG A 1 82 ? -12.484 1.201 4.489 1.00 95.69 82 ARG A C 1
ATOM 661 O O . ARG A 1 82 ? -13.406 0.965 3.713 1.00 95.69 82 ARG A O 1
ATOM 668 N N . THR A 1 83 ? -11.933 2.406 4.623 1.00 96.75 83 THR A N 1
ATOM 669 C CA . THR A 1 83 ? -12.338 3.567 3.821 1.00 96.75 83 THR A CA 1
ATOM 670 C C . THR A 1 83 ? -11.184 4.059 2.963 1.00 9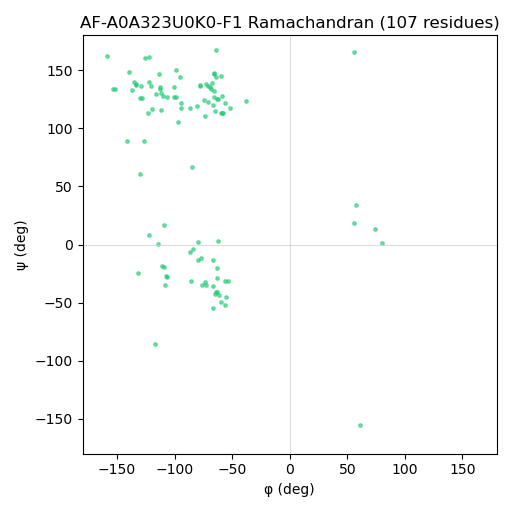6.75 83 THR A C 1
ATOM 672 O O . THR A 1 83 ? -11.043 3.623 1.827 1.00 96.75 83 THR A O 1
ATOM 675 N N . GLU A 1 84 ? -10.319 4.909 3.512 1.00 96.50 84 GLU A N 1
ATOM 676 C CA . GLU A 1 84 ? -9.305 5.643 2.756 1.00 96.50 84 GLU A CA 1
ATOM 677 C C . GLU A 1 84 ? -8.342 4.696 2.039 1.00 96.50 84 GLU A C 1
ATOM 679 O O . GLU A 1 84 ? -8.122 4.831 0.836 1.00 96.50 84 GLU A O 1
ATOM 684 N N . LYS A 1 85 ? -7.792 3.704 2.752 1.00 95.31 85 LYS A N 1
ATOM 685 C CA . LYS A 1 85 ? -6.852 2.761 2.139 1.00 95.31 85 LYS A CA 1
ATOM 686 C C . LYS A 1 85 ? -7.531 1.914 1.073 1.00 95.31 85 LYS A C 1
ATOM 688 O O . LYS A 1 85 ? -6.953 1.735 0.010 1.00 95.31 85 LYS A O 1
ATOM 693 N N . LEU A 1 86 ? -8.749 1.428 1.327 1.00 96.56 86 LEU A N 1
ATOM 694 C CA . LEU A 1 86 ? -9.521 0.688 0.329 1.00 96.56 86 LEU A CA 1
ATOM 695 C C . LEU A 1 86 ? -9.710 1.522 -0.945 1.00 96.56 86 LEU A C 1
ATOM 697 O O . LEU A 1 86 ? -9.366 1.050 -2.025 1.00 96.56 86 LEU A O 1
ATOM 701 N N . GLU A 1 87 ? -10.195 2.759 -0.821 1.00 97.00 87 GLU A N 1
ATOM 702 C CA . GLU A 1 87 ? -10.383 3.670 -1.957 1.00 97.00 87 GLU A CA 1
ATOM 703 C C . GLU A 1 87 ? -9.078 3.863 -2.739 1.00 97.00 87 GLU A C 1
ATOM 705 O O . GLU A 1 87 ? -9.066 3.739 -3.961 1.00 97.00 87 GLU A O 1
ATOM 710 N N . LYS A 1 88 ? -7.955 4.075 -2.042 1.00 96.50 88 LYS A N 1
ATOM 711 C CA . LYS A 1 88 ? -6.647 4.268 -2.685 1.00 96.50 88 LYS A CA 1
ATOM 712 C C . LYS A 1 88 ? -6.038 3.012 -3.269 1.00 9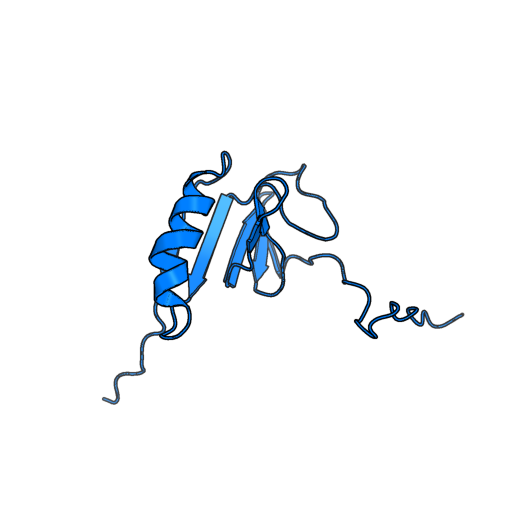6.50 88 LYS A C 1
ATOM 714 O O . LYS A 1 88 ? -5.364 3.094 -4.291 1.00 96.50 88 LYS A O 1
ATOM 719 N N . TYR A 1 89 ? -6.282 1.850 -2.685 1.00 96.44 89 TYR A N 1
ATOM 720 C CA . TYR A 1 89 ? -5.784 0.599 -3.241 1.00 96.44 89 TYR A CA 1
ATOM 721 C C . TYR A 1 89 ? -6.545 0.216 -4.502 1.00 96.44 89 TYR A C 1
ATOM 723 O O . TYR A 1 89 ? -5.923 -0.263 -5.446 1.00 96.44 89 TYR A O 1
ATOM 731 N N . LEU A 1 90 ? -7.847 0.502 -4.567 1.00 96.00 90 LEU A N 1
ATOM 732 C CA . LEU A 1 90 ? -8.645 0.295 -5.778 1.00 96.00 90 LEU A CA 1
ATOM 733 C C . LEU A 1 90 ? -8.184 1.163 -6.965 1.00 96.00 90 LEU A C 1
ATOM 735 O O . LEU A 1 90 ? -8.462 0.806 -8.106 1.00 96.00 90 LEU A O 1
ATOM 739 N N . GLU A 1 91 ? -7.448 2.254 -6.725 1.00 95.56 91 GLU A N 1
ATOM 740 C CA . GLU A 1 91 ? -6.827 3.076 -7.778 1.00 95.56 91 GLU A CA 1
ATOM 741 C C . GLU A 1 91 ? -5.551 2.435 -8.374 1.00 95.56 91 GLU A C 1
ATOM 743 O O . GLU A 1 91 ? -5.057 2.900 -9.402 1.00 95.56 91 GLU A O 1
ATOM 748 N N . ILE A 1 92 ? -4.994 1.378 -7.766 1.00 96.12 92 ILE A N 1
ATOM 749 C CA . ILE A 1 92 ? -3.732 0.757 -8.202 1.00 96.12 92 ILE A CA 1
ATOM 750 C C . ILE A 1 92 ? -3.978 -0.181 -9.400 1.00 96.12 92 ILE A C 1
ATOM 752 O O . ILE A 1 92 ? -4.634 -1.212 -9.234 1.00 96.12 92 ILE A O 1
ATOM 756 N N . PRO A 1 93 ? -3.372 0.059 -10.583 1.00 96.19 93 PRO A N 1
ATOM 757 C CA . PRO A 1 93 ? -3.624 -0.768 -11.771 1.00 96.19 93 PRO A CA 1
ATOM 758 C C . PRO A 1 93 ? -3.197 -2.236 -11.638 1.00 96.19 93 PRO A C 1
ATOM 760 O O . PRO A 1 93 ? -3.767 -3.115 -12.278 1.00 96.19 93 PRO A O 1
ATOM 763 N N . SER A 1 94 ? -2.177 -2.513 -10.823 1.00 96.50 94 SER A N 1
ATOM 764 C CA . SER A 1 94 ? -1.666 -3.863 -10.569 1.00 96.50 94 SER A CA 1
ATOM 765 C C . SER A 1 94 ? -2.436 -4.629 -9.490 1.00 96.50 94 SER A C 1
ATOM 767 O O . SER A 1 94 ? -2.119 -5.800 -9.259 1.00 96.50 94 SER A O 1
ATOM 769 N N . LEU A 1 95 ? -3.419 -4.004 -8.825 1.00 97.38 95 LEU A N 1
ATOM 770 C CA . LEU A 1 95 ? -4.177 -4.637 -7.751 1.00 97.38 95 LEU A CA 1
ATOM 771 C C . LEU A 1 95 ? -4.934 -5.856 -8.288 1.00 97.38 95 LEU A C 1
ATOM 773 O O . LEU A 1 95 ? -5.722 -5.764 -9.224 1.00 97.38 95 LEU A O 1
ATOM 777 N N . ARG A 1 96 ? -4.718 -7.009 -7.656 1.00 97.12 96 ARG A N 1
ATOM 778 C CA . ARG A 1 96 ? -5.462 -8.248 -7.933 1.00 97.12 96 ARG A CA 1
ATOM 779 C C . ARG A 1 96 ? -6.422 -8.598 -6.808 1.00 97.12 96 ARG A C 1
ATOM 781 O O . ARG A 1 96 ? -7.485 -9.153 -7.057 1.00 97.12 96 ARG A O 1
ATOM 788 N N . LEU A 1 97 ? -6.034 -8.304 -5.569 1.00 96.00 97 LEU A N 1
ATOM 789 C CA . LEU A 1 97 ? -6.824 -8.597 -4.382 1.00 96.00 97 LEU A CA 1
ATOM 790 C C . LEU A 1 97 ? -6.495 -7.595 -3.282 1.00 96.00 97 LEU A C 1
ATOM 792 O O . LEU A 1 97 ? -5.329 -7.390 -2.971 1.00 96.00 97 LEU A O 1
ATOM 796 N N . TYR A 1 98 ? -7.523 -7.058 -2.633 1.00 95.44 98 TYR A N 1
ATOM 797 C CA . TYR A 1 98 ? -7.400 -6.404 -1.336 1.00 95.44 98 TYR A CA 1
ATOM 798 C C . TYR A 1 98 ? -8.112 -7.246 -0.278 1.00 95.44 98 TYR A C 1
ATOM 800 O O . TYR A 1 98 ? -9.258 -7.666 -0.477 1.00 95.44 98 TYR A O 1
ATOM 808 N N . ARG A 1 99 ? -7.442 -7.518 0.846 1.00 93.50 99 ARG A N 1
ATOM 809 C CA . ARG A 1 99 ? -8.002 -8.339 1.926 1.00 93.50 99 ARG A CA 1
ATOM 810 C C . ARG A 1 99 ? -7.781 -7.682 3.279 1.00 93.50 99 ARG A C 1
ATOM 812 O O . ARG A 1 99 ? -6.689 -7.232 3.590 1.00 93.50 99 ARG A O 1
ATOM 819 N N . THR A 1 100 ? -8.814 -7.712 4.114 1.00 93.75 100 THR A N 1
ATOM 820 C CA . THR A 1 100 ? -8.718 -7.338 5.527 1.00 93.75 100 THR A CA 1
ATOM 821 C C . THR A 1 100 ? -8.956 -8.558 6.413 1.00 93.75 100 THR A C 1
ATOM 823 O O . THR A 1 100 ? -9.725 -9.456 6.052 1.00 93.75 100 THR A O 1
ATOM 826 N N . GLY A 1 101 ? -8.291 -8.613 7.565 1.00 91.88 101 GLY A N 1
ATOM 827 C CA . GLY A 1 101 ? -8.467 -9.661 8.571 1.00 91.88 101 GLY A CA 1
ATOM 828 C C . GLY A 1 101 ? -8.556 -9.072 9.974 1.00 91.88 101 GLY A C 1
ATOM 829 O O . GLY A 1 101 ? -7.836 -8.140 10.301 1.00 91.88 101 GLY A O 1
ATOM 830 N N . VAL A 1 102 ? -9.438 -9.600 10.822 1.00 90.38 102 VAL A N 1
ATOM 831 C CA . VAL A 1 102 ? -9.458 -9.276 12.258 1.00 90.38 102 VAL A CA 1
ATOM 832 C C . VAL A 1 102 ? -8.676 -10.339 13.021 1.00 90.38 102 VAL A C 1
ATOM 834 O O . VAL A 1 102 ? -8.745 -11.521 12.683 1.00 90.38 102 VAL A O 1
ATOM 837 N N . ARG A 1 103 ? -7.964 -9.952 14.083 1.00 83.75 103 ARG A N 1
ATOM 838 C CA . ARG A 1 103 ? -7.393 -10.939 15.010 1.00 83.75 103 ARG A CA 1
ATOM 839 C C . ARG A 1 103 ? -8.531 -11.658 15.732 1.00 83.75 103 ARG A C 1
ATOM 841 O O . ARG A 1 103 ? -9.320 -11.017 16.427 1.00 83.75 103 ARG A O 1
ATOM 848 N N . SER A 1 104 ? -8.613 -12.979 15.588 1.00 79.75 104 SER A N 1
ATOM 849 C CA . SER A 1 104 ? -9.513 -13.793 16.402 1.00 79.75 104 SER A CA 1
ATOM 850 C C . SER A 1 104 ? -9.083 -13.691 17.862 1.00 79.75 104 SER A C 1
ATOM 852 O O . SER A 1 104 ? -7.926 -13.963 18.188 1.00 79.75 104 SER A O 1
ATOM 854 N N . ARG A 1 105 ? -10.000 -13.304 18.754 1.00 77.62 105 ARG A N 1
ATOM 855 C CA . ARG A 1 105 ? -9.761 -13.495 20.186 1.00 77.62 105 ARG A CA 1
ATOM 856 C C . ARG A 1 105 ? -9.783 -14.999 20.459 1.00 77.62 105 ARG A C 1
ATOM 858 O O . ARG A 1 105 ? -10.702 -15.654 19.961 1.00 77.62 105 ARG A O 1
ATOM 865 N N . PRO A 1 106 ? -8.824 -15.549 21.222 1.00 69.69 106 PRO A N 1
ATOM 866 C CA . PRO A 1 106 ? -8.962 -16.912 21.703 1.00 69.69 106 PRO A CA 1
ATOM 867 C C . PRO A 1 106 ? -10.277 -16.993 22.478 1.00 69.69 106 PRO A C 1
ATOM 869 O O . PRO A 1 106 ? -10.521 -16.207 23.395 1.00 69.69 106 PRO A O 1
ATOM 872 N N . THR A 1 107 ? -11.166 -17.877 22.042 1.00 65.94 107 THR A N 1
ATOM 873 C CA . THR A 1 107 ? -12.369 -18.201 22.798 1.00 65.94 107 THR A CA 1
ATOM 874 C C . THR A 1 107 ? -11.887 -19.056 23.959 1.00 65.94 107 THR A C 1
ATOM 876 O O . THR A 1 107 ? -11.382 -20.153 23.736 1.00 65.94 107 THR A O 1
ATOM 879 N N . SER A 1 108 ? -11.938 -18.530 25.183 1.00 68.25 108 SER A N 1
ATOM 880 C CA . SER A 1 108 ? -11.783 -19.374 26.367 1.00 68.25 108 SER A CA 1
ATOM 881 C C . SER A 1 108 ? -12.897 -20.420 26.316 1.00 68.25 108 SER A C 1
ATOM 883 O O . SER A 1 108 ? -14.070 -20.047 26.330 1.00 68.25 108 SER A O 1
ATOM 885 N N . ALA A 1 109 ? -12.512 -21.684 26.136 1.00 60.72 109 ALA A N 1
ATOM 886 C CA . ALA A 1 109 ? -13.387 -22.835 26.322 1.00 60.72 109 ALA A CA 1
ATOM 887 C C . ALA A 1 109 ? -13.644 -23.064 27.815 1.00 60.72 109 ALA A C 1
ATOM 889 O O . ALA A 1 109 ? -12.734 -22.735 28.615 1.00 60.72 109 ALA A O 1
#